Protein AF-A0A951DX44-F1 (afdb_monomer_lite)

Secondary structure (DSSP, 8-state):
-EEEEEE----TTS----PEEEETTEEEEE--TTEEEEEEE-SEEEEEEE--SS--TT--EEEEE-TT-EEEEEEEEESSS------SSS-------EEEEEEE-HHHHHHHHHTSEEEEEEE--SS------PPP-

Radius of gyration: 16.1 Å; chains: 1; bounding box: 51×30×40 Å

pLDDT: mean 74.36, std 19.67, range [31.75, 94.69]

Foldseek 3Di:
DEKEKEAEEQDPPFDQDWWFKDKPNHGPDTHGHLEMEMEDEDFAKIKIATDWPDDDPQQIDIDGGDVHHYWYWYKDWDQDDDPDDPDPDDDDDDRGGGIHTDIDDCVVRVVSNVRGHYQYYYYDDVDDDDPSPDDDD

Sequence (137 aa):
MARIWWYRELEPYSSLATPYVRLNGIVAGVSEPGGAFYVDVPPGHYHLSVDTIGVDFGQTKDVDLAPGMQIFAKIVSNDNWIEGGGGRGGGGGYRRNTFYVWLSPVEAAWPVIAHSYFYGGGYFYGSQPVAAALPPH

Structure (mmCIF, N/CA/C/O backbone):
data_AF-A0A951DX44-F1
#
_entry.id   AF-A0A951DX44-F1
#
loop_
_atom_site.group_PDB
_atom_site.id
_atom_site.type_symbol
_atom_site.label_atom_id
_atom_site.label_alt_id
_atom_site.label_comp_id
_atom_site.label_asym_id
_atom_site.label_entity_id
_atom_site.label_seq_id
_atom_site.pdbx_PDB_ins_code
_atom_site.Cartn_x
_atom_site.Cartn_y
_atom_site.Cartn_z
_atom_site.occupancy
_atom_site.B_iso_or_equiv
_atom_site.auth_seq_id
_atom_site.auth_comp_id
_atom_site.auth_asym_id
_atom_site.auth_atom_id
_atom_site.pdbx_PDB_model_num
ATOM 1 N N . MET A 1 1 ? -14.582 -0.050 8.221 1.00 87.12 1 MET A N 1
ATOM 2 C CA . MET A 1 1 ? -13.595 -0.460 7.200 1.00 87.12 1 MET A CA 1
ATOM 3 C C . MET A 1 1 ? -12.373 0.420 7.317 1.00 87.12 1 MET A C 1
ATOM 5 O O . MET A 1 1 ? -12.527 1.566 7.719 1.00 87.12 1 MET A O 1
ATOM 9 N N . ALA A 1 2 ? -11.202 -0.127 7.030 1.00 91.81 2 ALA A N 1
ATOM 10 C CA . ALA A 1 2 ? -9.964 0.607 6.816 1.00 91.81 2 ALA A CA 1
ATOM 11 C C . ALA A 1 2 ? -9.641 0.623 5.314 1.00 91.81 2 ALA A C 1
ATOM 13 O O . ALA A 1 2 ? -10.189 -0.185 4.564 1.00 91.81 2 ALA A O 1
ATOM 14 N N . ARG A 1 3 ? -8.763 1.528 4.883 1.00 94.56 3 ARG A N 1
ATOM 15 C CA . ARG A 1 3 ? -8.352 1.680 3.484 1.00 94.56 3 ARG A CA 1
ATOM 16 C C . ARG A 1 3 ? -6.841 1.617 3.353 1.00 94.56 3 ARG A C 1
ATOM 18 O O . ARG A 1 3 ? -6.113 2.267 4.099 1.00 94.56 3 ARG A O 1
ATOM 25 N N . ILE A 1 4 ? -6.382 0.877 2.358 1.00 94.19 4 ILE A N 1
ATOM 26 C CA . ILE A 1 4 ? -4.974 0.778 1.997 1.00 94.19 4 ILE A CA 1
ATOM 27 C C . ILE A 1 4 ? -4.823 1.383 0.610 1.00 94.19 4 ILE A C 1
ATOM 29 O O . ILE A 1 4 ? -5.343 0.841 -0.364 1.00 94.19 4 ILE A O 1
ATOM 33 N N . TRP A 1 5 ? -4.140 2.518 0.528 1.00 94.69 5 TRP A N 1
ATOM 34 C CA . TRP A 1 5 ? -3.720 3.107 -0.735 1.00 94.69 5 TRP A CA 1
ATOM 35 C C . TRP A 1 5 ? -2.413 2.474 -1.175 1.00 94.69 5 TRP A C 1
ATOM 37 O O . TRP A 1 5 ? -1.450 2.463 -0.415 1.00 94.69 5 TRP A O 1
ATOM 47 N N . TRP A 1 6 ? -2.375 1.994 -2.405 1.00 92.69 6 TRP A N 1
ATOM 48 C CA . TRP A 1 6 ? -1.177 1.497 -3.058 1.00 92.69 6 TRP A CA 1
ATOM 49 C C . TRP A 1 6 ? -0.804 2.461 -4.160 1.00 92.69 6 TRP A C 1
ATOM 51 O O . TRP A 1 6 ? -1.660 2.847 -4.955 1.00 92.69 6 TRP A O 1
ATOM 61 N N . TYR A 1 7 ? 0.457 2.864 -4.209 1.00 91.00 7 TYR A N 1
ATOM 62 C CA . TYR A 1 7 ? 0.906 3.780 -5.243 1.00 91.00 7 TYR A CA 1
ATOM 63 C C . TYR A 1 7 ? 2.377 3.601 -5.569 1.00 91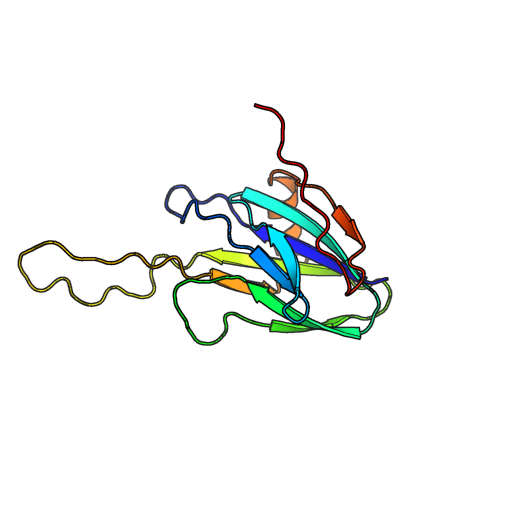.00 7 TYR A C 1
ATOM 65 O O . TYR A 1 7 ? 3.164 3.110 -4.756 1.00 91.00 7 TYR A O 1
ATOM 73 N N . ARG A 1 8 ? 2.749 4.028 -6.769 1.00 87.31 8 ARG A N 1
ATOM 74 C CA . ARG A 1 8 ? 4.116 3.981 -7.259 1.00 87.31 8 ARG A CA 1
ATOM 75 C C . ARG A 1 8 ? 4.404 5.200 -8.118 1.00 87.31 8 ARG A C 1
ATOM 77 O O . ARG A 1 8 ? 3.615 5.559 -8.982 1.00 87.31 8 ARG A O 1
ATOM 84 N N . GLU A 1 9 ? 5.560 5.812 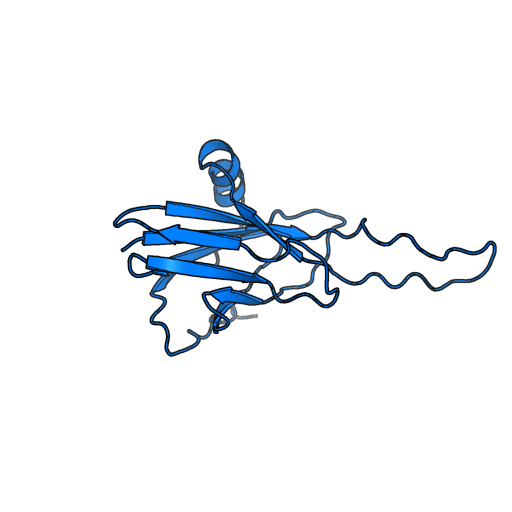-7.900 1.00 82.88 9 GLU A N 1
ATOM 85 C CA . GLU A 1 9 ? 6.015 6.941 -8.713 1.00 82.88 9 GLU A CA 1
ATOM 86 C C . GLU A 1 9 ? 6.430 6.483 -10.114 1.00 82.88 9 GLU A C 1
ATOM 88 O O . GLU A 1 9 ? 6.935 5.373 -10.303 1.00 82.88 9 GLU A O 1
ATOM 93 N N . LEU A 1 10 ? 6.199 7.344 -11.106 1.00 75.56 10 LEU A N 1
ATOM 94 C CA . LEU A 1 10 ? 6.718 7.148 -12.453 1.00 75.56 10 LEU A CA 1
ATOM 95 C C . LEU A 1 10 ? 8.137 7.712 -12.516 1.00 75.56 10 LEU A C 1
ATOM 97 O O . LEU A 1 10 ? 8.324 8.923 -12.620 1.00 75.56 10 LEU A O 1
ATOM 101 N 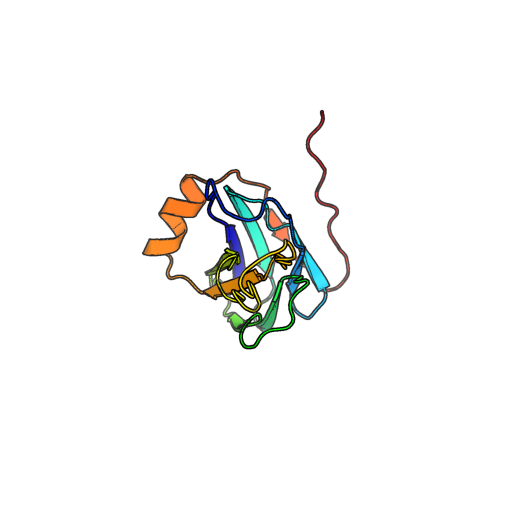N . GLU A 1 11 ? 9.135 6.840 -12.466 1.00 66.69 11 GLU A N 1
ATOM 102 C CA . GLU A 1 11 ? 10.538 7.232 -12.602 1.00 66.69 11 GLU A CA 1
ATOM 103 C C . GLU A 1 11 ? 11.064 6.868 -14.005 1.00 66.69 11 GLU A C 1
ATOM 105 O O . GLU A 1 11 ? 10.940 5.712 -14.412 1.00 66.69 11 GLU A O 1
ATOM 110 N N . PRO A 1 12 ? 11.688 7.804 -14.754 1.00 56.69 12 PRO A N 1
ATOM 111 C CA . PRO A 1 12 ? 12.113 7.581 -16.147 1.00 56.69 12 PRO A CA 1
ATOM 112 C C . PRO A 1 12 ? 13.120 6.440 -16.347 1.00 56.69 12 PRO A C 1
ATOM 114 O O . PRO A 1 12 ? 13.270 5.936 -17.458 1.00 56.69 12 PRO A O 1
ATOM 117 N N . TYR A 1 13 ? 13.828 6.060 -15.282 1.00 56.53 13 TYR A N 1
ATOM 118 C CA . TYR A 1 13 ? 14.861 5.020 -15.283 1.00 56.53 13 TYR A CA 1
ATOM 119 C C . TYR A 1 13 ? 14.514 3.833 -14.380 1.00 56.53 13 TYR A C 1
ATOM 121 O O . TYR A 1 13 ? 15.364 2.974 -14.164 1.00 56.53 13 TYR A O 1
ATOM 129 N N . SER A 1 14 ? 13.286 3.805 -13.858 1.00 62.06 14 SER A N 1
ATOM 130 C CA . SER A 1 14 ? 12.783 2.740 -12.999 1.00 62.06 14 SER A CA 1
ATOM 131 C C . SER A 1 14 ? 12.220 1.581 -13.823 1.00 62.06 14 SER A C 1
ATOM 133 O O . SER A 1 14 ? 11.752 1.750 -14.952 1.00 62.06 14 SER A O 1
ATOM 135 N N . SER A 1 15 ? 12.233 0.386 -13.242 1.00 64.94 15 SER A N 1
ATOM 136 C CA . SER A 1 15 ? 11.617 -0.812 -13.799 1.00 64.94 15 SER A CA 1
ATOM 137 C C . SER A 1 15 ? 10.178 -0.602 -14.298 1.00 64.94 15 SER A C 1
ATOM 139 O O . SER A 1 15 ? 9.275 -0.300 -13.527 1.00 64.94 15 SER A O 1
ATOM 141 N N . LEU A 1 16 ? 9.895 -0.895 -15.566 1.00 71.56 16 LEU A N 1
ATOM 142 C CA . LEU A 1 16 ? 8.517 -0.900 -16.085 1.00 71.56 16 LEU A CA 1
ATOM 143 C C . LEU A 1 16 ? 7.721 -2.161 -15.699 1.00 71.56 16 LEU A C 1
ATOM 145 O O . LEU A 1 16 ? 6.618 -2.367 -16.194 1.00 71.56 16 LEU A O 1
ATOM 149 N N . ALA A 1 17 ? 8.272 -3.033 -14.848 1.00 73.00 17 ALA A N 1
ATOM 150 C CA . ALA A 1 17 ? 7.550 -4.214 -14.394 1.00 73.00 17 ALA A CA 1
ATOM 151 C C . ALA A 1 17 ? 6.368 -3.832 -13.493 1.00 73.00 17 ALA A C 1
ATOM 153 O O . ALA A 1 17 ? 6.457 -2.893 -12.698 1.00 73.00 17 ALA A O 1
ATOM 154 N N . THR A 1 18 ? 5.293 -4.609 -13.607 1.00 82.19 18 THR A N 1
ATOM 155 C CA . THR A 1 18 ? 4.002 -4.411 -12.941 1.00 82.19 18 THR A CA 1
ATOM 156 C C . THR A 1 18 ? 3.744 -5.538 -11.930 1.00 82.19 18 THR A C 1
ATOM 158 O O . THR A 1 18 ? 2.971 -6.461 -12.195 1.00 82.19 18 THR A O 1
ATOM 161 N N . PRO A 1 19 ? 4.445 -5.558 -10.778 1.00 83.38 19 PRO A N 1
ATOM 162 C CA . PRO A 1 19 ? 4.325 -6.660 -9.832 1.00 83.38 19 PRO A CA 1
ATOM 163 C C . PRO A 1 19 ? 2.960 -6.662 -9.141 1.00 83.38 19 PRO A C 1
ATOM 165 O O . PRO A 1 19 ? 2.371 -5.609 -8.877 1.00 83.38 19 PRO A O 1
ATOM 168 N N . TYR A 1 20 ? 2.483 -7.849 -8.775 1.00 87.62 20 TYR A N 1
ATOM 169 C CA . TYR A 1 20 ? 1.319 -7.967 -7.905 1.00 87.62 20 TYR A CA 1
ATOM 170 C C . TYR A 1 20 ? 1.664 -7.504 -6.493 1.00 87.62 20 TYR A C 1
ATOM 172 O O . TYR A 1 20 ? 2.708 -7.860 -5.954 1.00 87.62 20 TYR A O 1
ATOM 180 N N . VAL A 1 21 ? 0.759 -6.762 -5.865 1.00 88.06 21 VAL A N 1
ATOM 181 C CA . VAL A 1 21 ? 0.795 -6.548 -4.416 1.00 88.06 21 VAL A CA 1
ATOM 182 C C . VAL A 1 21 ? -0.181 -7.496 -3.749 1.00 88.06 21 VAL A C 1
ATOM 184 O O . VAL A 1 21 ? -1.224 -7.853 -4.309 1.00 88.06 21 VAL A O 1
ATOM 187 N N . ARG A 1 22 ? 0.163 -7.924 -2.543 1.00 89.00 22 ARG A N 1
ATOM 188 C CA . ARG A 1 22 ? -0.568 -8.946 -1.810 1.00 89.00 22 ARG A CA 1
ATOM 189 C C . ARG A 1 22 ? -0.873 -8.498 -0.393 1.00 89.00 22 ARG A C 1
ATOM 191 O O . ARG A 1 22 ? -0.053 -7.867 0.272 1.00 89.00 22 ARG A O 1
ATOM 198 N N . LEU A 1 23 ? -2.049 -8.907 0.062 1.00 88.31 23 LEU A N 1
ATOM 199 C CA . LEU A 1 23 ? -2.518 -8.808 1.435 1.00 88.31 23 LEU A CA 1
ATOM 200 C C . LEU A 1 23 ? -2.670 -10.223 1.980 1.00 88.31 23 LEU A C 1
ATOM 202 O O . LEU A 1 23 ? -3.426 -11.021 1.427 1.00 88.31 23 LEU A O 1
ATOM 206 N N . ASN A 1 24 ? -1.936 -10.551 3.042 1.00 88.75 24 ASN A N 1
ATOM 207 C CA . ASN A 1 24 ? -1.932 -11.887 3.649 1.00 88.75 24 ASN A CA 1
ATOM 208 C C . ASN A 1 24 ? -1.643 -13.003 2.619 1.00 88.75 24 ASN A C 1
ATOM 210 O O . ASN A 1 24 ? -2.242 -14.074 2.658 1.00 88.75 24 ASN A O 1
ATOM 214 N N . GLY A 1 25 ? -0.760 -12.728 1.650 1.00 84.62 25 GLY A N 1
ATOM 215 C CA . GLY A 1 25 ? -0.383 -13.660 0.577 1.00 84.62 25 GLY A CA 1
ATOM 216 C C . GLY A 1 25 ? -1.354 -13.740 -0.612 1.00 84.62 25 GLY A C 1
ATOM 217 O O . GLY A 1 25 ? -1.016 -14.344 -1.633 1.00 84.62 25 GLY A O 1
ATOM 218 N N . ILE A 1 26 ? -2.521 -13.097 -0.537 1.00 86.12 26 ILE A N 1
ATOM 219 C CA . ILE A 1 26 ? -3.520 -13.056 -1.613 1.00 86.12 26 ILE A CA 1
ATOM 220 C C . ILE A 1 26 ? -3.332 -11.779 -2.436 1.00 86.12 26 ILE A C 1
ATOM 222 O O . ILE A 1 26 ? -3.140 -10.702 -1.877 1.00 86.12 26 ILE A O 1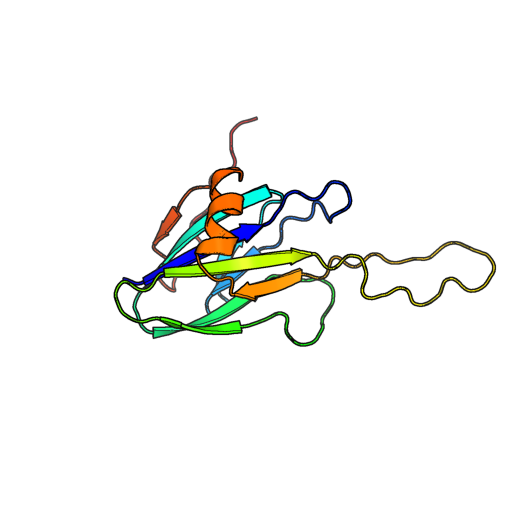
ATOM 226 N N . VAL A 1 27 ? -3.410 -11.890 -3.764 1.00 87.50 27 VAL A N 1
ATOM 227 C CA . VAL A 1 27 ? -3.278 -10.749 -4.684 1.00 87.50 27 VAL A CA 1
ATOM 228 C C . VAL A 1 27 ? -4.383 -9.726 -4.426 1.00 87.50 27 VAL A C 1
ATOM 230 O O . VAL A 1 27 ? -5.566 -10.038 -4.540 1.00 87.50 27 VAL A O 1
ATOM 233 N N . ALA A 1 28 ? -3.970 -8.509 -4.082 1.00 86.31 28 ALA A N 1
ATOM 234 C CA . ALA A 1 28 ? -4.838 -7.371 -3.803 1.00 86.31 28 ALA A CA 1
ATOM 235 C C . ALA A 1 28 ? -4.896 -6.374 -4.972 1.00 86.31 28 ALA A C 1
ATOM 237 O O . ALA A 1 28 ? -5.843 -5.599 -5.064 1.00 86.31 28 ALA A O 1
ATOM 238 N N . GLY A 1 29 ? -3.903 -6.397 -5.865 1.00 87.00 29 GLY A N 1
ATOM 239 C CA . GLY A 1 29 ? -3.867 -5.557 -7.059 1.00 87.00 29 GLY A CA 1
ATOM 240 C C . GLY A 1 29 ? -2.518 -5.604 -7.770 1.00 87.00 29 GLY A C 1
ATOM 241 O O . GLY A 1 29 ? -1.660 -6.427 -7.443 1.00 87.00 29 GLY A O 1
ATOM 242 N N . VAL A 1 30 ? -2.340 -4.709 -8.740 1.00 86.38 30 VAL A N 1
ATOM 243 C CA . VAL A 1 30 ? -1.131 -4.587 -9.567 1.00 86.38 30 VAL A CA 1
ATOM 244 C C . VAL A 1 30 ? -0.478 -3.231 -9.307 1.00 86.38 30 VAL A C 1
ATOM 246 O O . VAL A 1 30 ? -1.156 -2.207 -9.304 1.00 86.38 30 VAL A O 1
ATOM 249 N N . SER A 1 31 ? 0.836 -3.220 -9.085 1.00 86.12 31 SER A N 1
ATOM 250 C CA . SER A 1 31 ? 1.620 -1.992 -8.933 1.00 86.12 31 SER A CA 1
ATOM 251 C C . SER A 1 31 ? 2.075 -1.468 -10.294 1.00 86.12 31 SER A C 1
ATOM 253 O O . SER A 1 31 ? 3.125 -1.851 -10.815 1.00 86.12 31 SER A O 1
ATOM 255 N N . GLU A 1 32 ? 1.267 -0.587 -10.871 1.00 85.62 32 GLU A N 1
ATOM 256 C CA . GLU A 1 32 ? 1.568 0.096 -12.130 1.00 85.62 32 GLU A CA 1
ATOM 257 C C . GLU A 1 32 ? 2.587 1.234 -11.910 1.00 85.62 32 GLU A C 1
ATOM 259 O O . GLU A 1 32 ? 2.440 2.007 -10.958 1.00 85.62 32 GLU A O 1
ATOM 264 N N . PRO A 1 33 ? 3.623 1.389 -12.758 1.00 84.06 33 PRO A N 1
ATOM 265 C CA . PRO A 1 33 ? 4.489 2.568 -12.740 1.00 84.06 33 PRO A CA 1
ATOM 266 C C . PRO A 1 33 ? 3.672 3.860 -12.892 1.00 84.06 33 PRO A C 1
ATOM 268 O O . PRO A 1 33 ? 2.903 4.008 -13.840 1.00 84.06 33 PRO A O 1
ATOM 271 N N . GLY A 1 34 ? 3.825 4.808 -11.963 1.00 86.06 34 GLY A N 1
ATOM 272 C CA . GLY A 1 34 ? 3.009 6.028 -11.954 1.00 86.06 34 GLY A CA 1
ATOM 273 C C . GLY A 1 34 ? 1.540 5.810 -11.602 1.00 86.06 34 GLY A C 1
ATOM 274 O O . GLY A 1 34 ? 0.722 6.684 -11.880 1.00 86.06 34 GLY A O 1
ATOM 275 N N . GLY A 1 35 ? 1.185 4.638 -11.079 1.00 88.19 35 GLY A N 1
ATOM 276 C CA . GLY A 1 35 ? -0.182 4.262 -10.763 1.00 88.19 35 GLY A CA 1
ATOM 277 C C . GLY A 1 35 ? -0.507 4.377 -9.282 1.00 88.19 35 GLY A C 1
ATOM 278 O O . GLY A 1 35 ? 0.356 4.222 -8.417 1.00 88.19 35 GLY A O 1
ATOM 279 N N . ALA A 1 36 ? -1.787 4.589 -8.995 1.00 92.25 36 ALA A N 1
ATOM 280 C CA . ALA A 1 36 ? -2.357 4.484 -7.665 1.00 92.25 36 ALA A CA 1
ATOM 281 C C . ALA A 1 36 ? -3.710 3.763 -7.701 1.00 92.25 36 ALA A C 1
ATOM 283 O O . ALA A 1 36 ? -4.503 3.931 -8.628 1.00 92.25 36 ALA A O 1
ATOM 284 N N . PHE A 1 37 ? -3.993 2.985 -6.665 1.00 92.94 37 PHE A N 1
ATOM 285 C CA . PHE A 1 37 ? -5.295 2.368 -6.426 1.00 92.94 37 PHE A CA 1
ATOM 286 C C . PHE A 1 37 ? -5.517 2.204 -4.921 1.00 92.94 37 PHE A C 1
ATOM 288 O O . PHE A 1 37 ? -4.590 2.362 -4.125 1.00 92.94 37 PHE A O 1
ATOM 295 N N . TYR A 1 38 ? -6.742 1.892 -4.505 1.00 93.75 38 TYR A N 1
ATOM 296 C CA . TYR A 1 38 ? -7.014 1.598 -3.099 1.00 93.75 38 TYR A CA 1
ATOM 297 C C . TYR A 1 38 ? -7.789 0.308 -2.900 1.00 93.75 38 TYR A C 1
ATOM 299 O O . TYR A 1 38 ? -8.535 -0.153 -3.761 1.00 93.75 38 TYR A O 1
ATOM 307 N N . VAL A 1 39 ? -7.635 -0.246 -1.706 1.00 91.94 39 VAL A N 1
ATOM 308 C CA . VAL A 1 39 ? -8.348 -1.433 -1.271 1.00 91.94 39 VAL A CA 1
ATOM 309 C C . VAL A 1 39 ? -8.968 -1.173 0.093 1.00 91.94 39 VAL A C 1
ATOM 311 O O . VAL A 1 39 ? -8.274 -0.799 1.038 1.00 91.94 39 VAL A O 1
ATOM 314 N N . ASP A 1 40 ? -10.275 -1.377 0.196 1.00 92.50 40 ASP A N 1
ATOM 315 C CA . ASP A 1 40 ? -11.003 -1.317 1.455 1.00 92.50 40 ASP A CA 1
ATOM 316 C C . ASP A 1 40 ? -11.001 -2.698 2.122 1.00 92.50 40 ASP A C 1
ATOM 318 O O . ASP A 1 40 ? -11.370 -3.707 1.516 1.00 92.50 40 ASP A O 1
ATOM 322 N N . VAL A 1 41 ? -10.597 -2.738 3.389 1.00 89.50 41 VAL A N 1
ATOM 323 C CA . VAL A 1 41 ? -10.442 -3.957 4.190 1.00 89.50 41 VAL A CA 1
ATOM 324 C C . VAL A 1 41 ? -11.184 -3.848 5.528 1.00 89.50 41 VAL A C 1
ATOM 326 O O . VAL A 1 41 ? -11.415 -2.746 6.049 1.00 89.50 41 VAL A O 1
ATOM 329 N N . PRO A 1 42 ? -11.594 -4.974 6.131 1.00 89.75 42 PRO A N 1
ATOM 330 C CA . PRO A 1 42 ? -11.962 -5.002 7.541 1.00 89.75 42 PRO A CA 1
ATOM 331 C C . PRO A 1 42 ? -10.823 -4.486 8.447 1.00 89.75 42 PRO A C 1
ATOM 333 O O . PRO A 1 42 ? -9.659 -4.542 8.066 1.00 89.75 42 PRO A O 1
ATOM 336 N N . PRO A 1 43 ? -11.123 -3.966 9.647 1.00 89.06 43 PRO A N 1
ATOM 337 C CA . PRO A 1 43 ? -10.097 -3.713 10.657 1.00 89.06 43 PRO A CA 1
ATOM 338 C C . PRO A 1 43 ? -9.417 -5.022 11.078 1.00 89.06 43 PRO A C 1
ATOM 340 O O . PRO A 1 43 ? -10.095 -6.042 11.221 1.00 89.06 43 PRO A O 1
ATOM 343 N N . GLY A 1 44 ? -8.106 -4.996 11.302 1.00 90.31 44 GLY A N 1
ATOM 344 C CA . GLY A 1 44 ? -7.340 -6.183 11.676 1.00 90.31 44 GLY A CA 1
ATOM 345 C C . GLY A 1 44 ? -5.859 -6.086 11.325 1.00 90.31 44 GLY A C 1
ATOM 346 O O . GLY A 1 44 ? -5.372 -5.034 10.913 1.00 90.31 44 GLY A O 1
ATOM 347 N N . HIS A 1 45 ? -5.165 -7.207 11.493 1.00 91.56 45 HIS A N 1
ATOM 348 C CA . HIS A 1 45 ? -3.746 -7.354 11.186 1.00 91.56 45 HIS A CA 1
ATOM 349 C C . HIS A 1 45 ? -3.568 -7.802 9.730 1.00 91.56 45 HIS A C 1
ATOM 351 O O . HIS A 1 45 ? -4.185 -8.784 9.301 1.00 91.56 45 HIS A O 1
ATOM 357 N N . TYR A 1 46 ? -2.728 -7.096 8.976 1.00 90.44 46 TYR A N 1
ATOM 358 C CA . TYR A 1 46 ? -2.452 -7.393 7.573 1.00 90.44 46 TYR A CA 1
ATOM 359 C C . TYR A 1 46 ? -0.957 -7.450 7.292 1.00 90.44 46 TYR A C 1
ATOM 361 O O . TYR A 1 46 ? -0.207 -6.551 7.660 1.00 90.44 46 TYR A O 1
ATOM 369 N N . HIS A 1 47 ? -0.561 -8.478 6.551 1.00 91.06 47 HIS A N 1
ATOM 370 C CA . HIS A 1 47 ? 0.763 -8.636 5.980 1.00 91.06 47 HIS A CA 1
ATOM 371 C C . HIS A 1 47 ? 0.768 -8.142 4.529 1.00 91.06 47 HIS A C 1
ATOM 373 O O . HIS A 1 47 ? 0.195 -8.771 3.633 1.00 91.06 47 HIS A O 1
ATOM 379 N N . LEU A 1 48 ? 1.406 -7.002 4.299 1.00 89.50 48 LEU A N 1
ATOM 380 C CA . LEU A 1 48 ? 1.607 -6.371 3.001 1.00 89.50 48 LEU A CA 1
ATOM 381 C C . LEU A 1 48 ? 2.865 -6.938 2.344 1.00 89.50 48 LEU A C 1
ATOM 383 O O . LEU A 1 48 ? 3.937 -6.946 2.948 1.00 89.50 48 LEU A O 1
ATOM 387 N N . SER A 1 49 ? 2.759 -7.355 1.087 1.00 88.62 49 SER A N 1
ATOM 388 C CA . SER A 1 49 ? 3.904 -7.815 0.295 1.00 88.62 49 SER A CA 1
ATOM 389 C C . SER A 1 49 ? 3.752 -7.426 -1.173 1.00 88.62 49 SER A C 1
ATOM 391 O O . SER A 1 49 ? 2.663 -7.074 -1.626 1.00 88.62 49 SER A O 1
ATOM 393 N N . VAL A 1 50 ? 4.856 -7.463 -1.913 1.00 85.12 50 VAL A N 1
ATOM 394 C CA . VAL A 1 50 ? 4.901 -7.222 -3.356 1.00 85.12 50 VAL A CA 1
ATOM 395 C C . VAL A 1 50 ? 5.698 -8.339 -4.016 1.00 85.12 50 VAL A C 1
ATOM 397 O O . VAL A 1 50 ? 6.731 -8.758 -3.494 1.00 85.12 50 VAL A O 1
ATOM 400 N N . ASP A 1 51 ? 5.205 -8.838 -5.145 1.00 82.12 51 ASP A N 1
ATOM 401 C CA . ASP A 1 51 ? 5.881 -9.877 -5.911 1.00 82.12 51 ASP A CA 1
ATOM 402 C C . ASP A 1 51 ? 7.195 -9.315 -6.465 1.00 82.12 51 ASP A C 1
ATOM 404 O O . ASP A 1 51 ? 7.238 -8.294 -7.151 1.00 82.12 51 ASP A O 1
ATOM 408 N N . THR A 1 52 ? 8.294 -9.987 -6.149 1.00 72.62 52 THR A N 1
ATOM 409 C CA . THR A 1 52 ? 9.652 -9.566 -6.497 1.00 72.62 52 THR A CA 1
ATOM 410 C C . THR A 1 52 ? 10.460 -10.775 -6.950 1.00 72.62 52 THR A C 1
ATOM 412 O O . THR A 1 52 ? 10.278 -11.885 -6.452 1.00 72.62 52 THR A O 1
ATOM 415 N N . ILE A 1 53 ? 11.351 -10.574 -7.922 1.00 61.28 53 ILE A N 1
ATOM 416 C CA . ILE A 1 53 ? 12.223 -11.640 -8.444 1.00 61.28 53 ILE A CA 1
ATOM 417 C C . ILE A 1 53 ? 13.482 -11.782 -7.570 1.00 61.28 53 ILE A C 1
ATOM 419 O O . ILE A 1 53 ? 14.058 -12.866 -7.465 1.00 61.28 53 ILE A O 1
ATOM 423 N N . GLY A 1 54 ? 13.930 -10.688 -6.947 1.00 57.31 54 GLY A N 1
ATOM 424 C CA . GLY A 1 54 ? 14.985 -10.706 -5.935 1.00 57.31 54 GLY A CA 1
ATOM 425 C C . GLY A 1 54 ? 14.386 -10.944 -4.553 1.00 57.31 54 GLY A C 1
ATOM 426 O O . GLY A 1 54 ? 13.511 -10.185 -4.144 1.00 57.31 54 GLY A O 1
ATOM 427 N N . VAL A 1 55 ? 14.848 -11.970 -3.835 1.00 52.19 55 VAL A N 1
ATOM 428 C CA . VAL A 1 55 ? 14.540 -12.148 -2.408 1.00 52.19 55 VAL A CA 1
ATOM 429 C C . VAL A 1 55 ? 15.536 -11.300 -1.625 1.00 52.19 55 VAL A C 1
ATOM 431 O O . VAL A 1 55 ? 16.734 -11.572 -1.675 1.00 52.19 55 VAL A O 1
ATOM 434 N N . ASP A 1 56 ? 15.046 -10.270 -0.945 1.00 52.12 56 ASP A N 1
ATOM 435 C CA . ASP A 1 56 ? 15.845 -9.391 -0.087 1.00 52.12 56 ASP A CA 1
ATOM 436 C C . ASP A 1 56 ? 15.084 -9.077 1.212 1.00 52.12 56 ASP A C 1
ATOM 438 O O . ASP A 1 56 ? 13.867 -9.250 1.308 1.00 52.12 56 ASP A O 1
ATOM 442 N N . PHE A 1 57 ? 15.797 -8.641 2.246 1.00 52.84 57 PHE A N 1
ATOM 443 C CA . PHE A 1 57 ? 15.213 -8.341 3.550 1.00 52.84 57 PHE A CA 1
ATOM 444 C C . PHE A 1 57 ? 14.357 -7.058 3.498 1.00 52.84 57 PHE A C 1
ATOM 446 O O . PHE A 1 57 ? 14.738 -6.057 2.899 1.00 52.84 57 PHE A O 1
ATOM 453 N N . GLY A 1 58 ? 13.195 -7.057 4.167 1.00 59.22 58 GLY A N 1
ATOM 454 C CA . GLY A 1 58 ? 12.373 -5.847 4.360 1.00 59.22 58 GLY A CA 1
ATOM 455 C C . GLY A 1 58 ? 11.391 -5.501 3.232 1.00 59.22 58 GLY A C 1
ATOM 456 O O . GLY A 1 58 ? 10.888 -4.379 3.187 1.00 59.22 58 GLY A O 1
ATOM 457 N N . GLN A 1 59 ? 11.097 -6.449 2.341 1.00 71.94 59 GLN A N 1
ATOM 458 C CA . GLN A 1 59 ?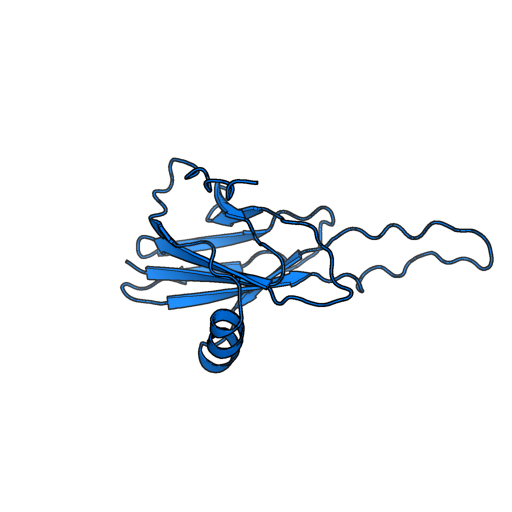 10.154 -6.285 1.221 1.00 71.94 59 GLN A CA 1
ATOM 459 C C . GLN A 1 59 ? 8.678 -6.325 1.645 1.00 71.94 59 GLN A C 1
ATOM 461 O O . GLN A 1 59 ? 7.795 -5.933 0.882 1.00 71.94 59 GLN A O 1
ATOM 466 N N . THR A 1 60 ? 8.415 -6.772 2.871 1.00 81.50 60 THR A N 1
ATOM 467 C CA . THR A 1 60 ? 7.079 -6.938 3.442 1.00 81.50 60 THR A CA 1
ATOM 468 C C . THR A 1 60 ? 6.869 -6.021 4.645 1.00 81.50 60 THR A C 1
ATOM 470 O O . THR A 1 60 ? 7.829 -5.583 5.288 1.00 81.50 60 THR A O 1
ATOM 473 N N . LYS A 1 61 ? 5.606 -5.728 4.968 1.00 85.06 61 LYS A N 1
ATOM 474 C CA . LYS A 1 61 ? 5.218 -4.918 6.131 1.00 85.06 61 LYS A CA 1
ATOM 475 C C . LYS A 1 61 ? 3.990 -5.495 6.813 1.00 85.06 61 LYS A C 1
ATOM 477 O O . LYS A 1 61 ? 2.984 -5.727 6.156 1.00 85.06 61 LYS A O 1
ATOM 482 N N . ASP A 1 62 ? 4.055 -5.639 8.126 1.00 88.38 62 ASP A N 1
ATOM 483 C CA . ASP A 1 62 ? 2.889 -5.939 8.951 1.00 88.38 62 ASP A CA 1
ATOM 484 C C . ASP A 1 62 ? 2.275 -4.633 9.458 1.00 88.38 62 ASP A C 1
ATOM 486 O O . ASP A 1 62 ? 2.992 -3.725 9.890 1.00 88.38 62 ASP A O 1
ATOM 490 N N . VAL A 1 63 ? 0.952 -4.519 9.355 1.00 88.56 63 VAL A N 1
ATOM 491 C CA . VAL A 1 63 ? 0.195 -3.337 9.773 1.00 88.56 63 VAL A CA 1
ATOM 492 C C . VAL A 1 63 ? -1.064 -3.719 10.528 1.00 88.56 63 VAL A C 1
ATOM 494 O O . VAL A 1 63 ? -1.767 -4.664 10.166 1.00 88.56 63 VAL A O 1
ATOM 497 N N . ASP A 1 64 ? -1.385 -2.897 11.521 1.00 91.75 64 ASP A N 1
ATOM 498 C CA . ASP A 1 64 ? -2.599 -3.014 12.317 1.00 91.75 64 ASP A CA 1
ATOM 499 C C . ASP A 1 64 ? -3.555 -1.906 11.892 1.00 91.75 64 ASP A C 1
ATOM 501 O O . ASP A 1 64 ? -3.265 -0.718 12.045 1.00 91.75 64 ASP A O 1
ATOM 505 N N . LEU A 1 65 ? -4.692 -2.290 11.320 1.00 91.00 65 LEU A N 1
ATOM 506 C CA . LEU A 1 65 ? -5.661 -1.354 10.770 1.00 91.00 65 LEU A CA 1
ATOM 507 C C . LEU A 1 65 ? -6.855 -1.198 11.700 1.00 91.00 65 LEU A C 1
ATOM 509 O O . LEU A 1 65 ? -7.655 -2.117 11.879 1.00 91.00 65 LEU A O 1
ATOM 513 N N . ALA A 1 66 ? -7.003 0.004 12.251 1.00 91.44 66 ALA A N 1
ATOM 514 C CA . ALA A 1 66 ? -8.177 0.392 13.021 1.00 91.44 66 ALA A CA 1
ATOM 515 C C . ALA A 1 66 ? -9.371 0.748 12.107 1.00 91.44 66 ALA A C 1
ATOM 517 O O . ALA A 1 66 ? -9.189 1.107 10.938 1.00 91.44 66 ALA A O 1
ATOM 518 N N . PRO A 1 67 ? -10.621 0.700 12.608 1.00 90.75 67 PRO A N 1
ATOM 519 C CA . PRO A 1 67 ? -11.780 1.165 11.850 1.00 90.75 67 PRO A CA 1
ATOM 520 C C . PRO A 1 67 ? -11.616 2.618 11.379 1.00 90.75 67 PRO A C 1
ATOM 522 O O . PRO A 1 67 ? -11.316 3.502 12.172 1.00 90.75 67 PRO A O 1
ATOM 525 N N . GLY A 1 68 ? -11.831 2.867 10.085 1.00 91.69 68 GLY A N 1
ATOM 526 C CA . GLY A 1 68 ? -11.704 4.187 9.459 1.00 91.69 68 GLY A CA 1
ATOM 527 C C . GLY A 1 68 ? -10.267 4.597 9.122 1.00 91.69 68 GLY A C 1
ATOM 528 O O . GLY A 1 68 ? -10.075 5.628 8.481 1.00 91.69 68 GLY A O 1
ATOM 529 N N . MET A 1 69 ? -9.266 3.804 9.518 1.00 93.75 69 MET A N 1
ATOM 530 C CA . MET A 1 69 ? -7.859 4.105 9.270 1.00 93.75 69 MET A CA 1
ATOM 531 C C . MET A 1 69 ? -7.540 4.052 7.777 1.00 93.75 69 MET A C 1
ATOM 533 O O . MET A 1 69 ? -8.008 3.162 7.066 1.00 93.75 69 MET A O 1
ATOM 537 N N . GLN A 1 70 ? -6.715 4.990 7.317 1.00 94.44 70 GLN A N 1
ATOM 538 C CA . GLN A 1 70 ? -6.148 4.975 5.974 1.00 94.44 70 GLN A CA 1
ATOM 539 C C . GLN A 1 70 ? -4.631 4.898 6.077 1.00 94.44 70 GLN A C 1
ATOM 541 O O . GLN A 1 70 ? -4.026 5.672 6.820 1.00 94.44 70 GLN A O 1
ATOM 546 N N . ILE A 1 71 ? -4.028 3.977 5.334 1.00 94.00 71 ILE A N 1
ATOM 547 C CA . ILE A 1 71 ? -2.575 3.876 5.203 1.00 94.00 71 ILE A CA 1
ATOM 548 C C . ILE A 1 71 ? -2.167 4.019 3.743 1.00 94.00 71 ILE A C 1
ATOM 550 O O . ILE A 1 71 ? -2.945 3.711 2.839 1.00 94.00 71 ILE A O 1
ATOM 554 N N . PHE A 1 72 ? -0.935 4.467 3.524 1.00 93.12 72 PHE A N 1
ATOM 555 C CA . PHE A 1 72 ? -0.390 4.730 2.199 1.00 93.12 72 PHE A CA 1
ATOM 556 C C . PHE A 1 72 ? 0.868 3.888 1.996 1.00 93.12 72 PHE A C 1
ATOM 558 O O . PHE A 1 72 ? 1.921 4.165 2.569 1.00 93.12 72 PHE A O 1
ATOM 565 N N . ALA A 1 73 ? 0.733 2.831 1.206 1.00 92.38 73 ALA A N 1
ATOM 566 C CA . ALA A 1 73 ? 1.780 1.894 0.844 1.00 92.38 73 ALA A CA 1
ATOM 567 C C . ALA A 1 73 ? 2.402 2.301 -0.502 1.00 92.38 73 ALA A C 1
ATOM 569 O O . ALA A 1 73 ? 1.833 2.074 -1.572 1.00 92.38 73 ALA A O 1
ATOM 570 N N . LYS A 1 74 ? 3.593 2.900 -0.441 1.00 90.12 74 LYS A N 1
ATOM 571 C CA . LYS A 1 74 ? 4.434 3.187 -1.603 1.00 90.12 74 LYS A CA 1
ATOM 572 C C . LYS A 1 74 ? 5.139 1.912 -2.044 1.00 90.12 74 LYS A C 1
ATOM 574 O O . LYS A 1 74 ? 5.805 1.266 -1.234 1.00 90.12 74 LYS A O 1
ATOM 579 N N . ILE A 1 75 ? 5.049 1.587 -3.327 1.00 86.69 75 ILE A N 1
ATOM 580 C CA . ILE A 1 75 ? 5.890 0.572 -3.953 1.00 86.69 75 ILE A CA 1
ATOM 581 C C . ILE A 1 75 ? 7.117 1.257 -4.532 1.00 86.69 75 ILE A C 1
ATOM 583 O O . ILE A 1 75 ? 7.011 2.121 -5.402 1.00 86.69 75 ILE A O 1
ATOM 587 N N . VAL A 1 76 ? 8.286 0.864 -4.038 1.00 80.19 76 VAL A N 1
ATOM 588 C CA . VAL A 1 76 ? 9.575 1.378 -4.503 1.00 80.19 76 VAL A CA 1
ATOM 589 C C . VAL A 1 76 ? 10.269 0.279 -5.289 1.00 80.19 76 VAL A C 1
ATOM 591 O O . VAL A 1 76 ? 10.459 -0.824 -4.778 1.00 80.19 76 VAL A O 1
ATOM 594 N N . SER A 1 77 ? 10.649 0.574 -6.529 1.00 72.62 77 SER A N 1
ATOM 595 C CA . SER A 1 77 ? 11.617 -0.238 -7.264 1.00 72.62 77 SER A CA 1
ATOM 596 C C . SER A 1 77 ? 13.015 0.172 -6.836 1.00 72.62 77 SER A C 1
ATOM 598 O O . SER A 1 77 ? 13.380 1.339 -6.974 1.00 72.62 77 SER A O 1
ATOM 600 N N . ASN A 1 78 ? 13.808 -0.770 -6.352 1.00 63.09 78 ASN A N 1
ATOM 601 C CA . ASN A 1 78 ? 15.229 -0.541 -6.174 1.00 63.09 78 ASN A CA 1
ATOM 602 C C . ASN A 1 78 ? 15.977 -1.203 -7.329 1.00 63.09 78 ASN A C 1
ATOM 604 O O . ASN A 1 78 ? 16.281 -2.394 -7.282 1.00 63.09 78 ASN A O 1
ATOM 608 N N . ASP A 1 79 ? 16.274 -0.429 -8.368 1.00 53.03 79 ASP A N 1
ATOM 609 C CA . ASP A 1 79 ? 17.110 -0.898 -9.477 1.00 53.03 79 ASP A CA 1
ATOM 610 C C . ASP A 1 79 ? 18.615 -0.850 -9.135 1.00 53.03 79 ASP A C 1
ATOM 612 O O . ASP A 1 79 ? 19.437 -1.279 -9.942 1.00 53.03 79 ASP A O 1
ATOM 616 N N . ASN A 1 80 ? 18.988 -0.364 -7.938 1.00 42.53 80 ASN A N 1
ATOM 617 C CA . ASN A 1 80 ? 20.356 0.050 -7.606 1.00 42.53 80 ASN A CA 1
ATOM 618 C C . ASN A 1 80 ? 21.046 -0.757 -6.478 1.00 42.53 80 ASN A C 1
ATOM 620 O O . ASN A 1 80 ? 22.117 -0.360 -6.030 1.00 42.53 80 ASN A O 1
ATOM 624 N N . TRP A 1 81 ? 20.473 -1.868 -5.983 1.00 39.56 81 TRP A N 1
ATOM 625 C CA . TRP A 1 81 ? 21.048 -2.610 -4.834 1.00 39.56 81 TRP A CA 1
ATOM 626 C C . TRP A 1 81 ? 22.005 -3.763 -5.186 1.00 39.56 81 TRP A C 1
ATOM 628 O O . TRP A 1 81 ? 22.787 -4.175 -4.335 1.00 39.56 81 TRP A O 1
ATOM 638 N N . ILE A 1 82 ? 22.030 -4.267 -6.426 1.00 36.75 82 ILE A N 1
ATOM 639 C CA . ILE A 1 82 ? 23.063 -5.230 -6.859 1.00 36.75 82 ILE A CA 1
ATOM 640 C C . ILE A 1 82 ? 23.831 -4.656 -8.051 1.00 36.75 82 ILE A C 1
ATOM 642 O O . ILE A 1 82 ? 23.572 -4.989 -9.204 1.00 36.75 82 ILE A O 1
ATOM 646 N N . GLU A 1 83 ? 24.840 -3.835 -7.765 1.00 38.25 83 GLU A N 1
ATOM 647 C CA . GLU A 1 83 ? 26.051 -3.813 -8.584 1.00 38.25 83 GLU A CA 1
ATOM 648 C C . GLU A 1 83 ? 27.036 -4.821 -7.987 1.00 38.25 83 GLU A C 1
ATOM 650 O O . GLU A 1 83 ? 27.744 -4.557 -7.019 1.00 38.25 83 GLU A O 1
ATOM 655 N N . GLY A 1 84 ? 27.055 -6.023 -8.558 1.00 31.75 84 GLY A N 1
ATOM 656 C CA . GLY A 1 84 ? 27.997 -7.071 -8.191 1.00 31.75 84 GLY A CA 1
ATOM 657 C C . GLY A 1 84 ? 28.426 -7.848 -9.426 1.00 31.75 84 GLY A C 1
ATOM 658 O O . GLY A 1 84 ? 27.708 -8.742 -9.865 1.00 31.75 84 GLY A O 1
ATOM 659 N N . GLY A 1 85 ? 29.603 -7.512 -9.968 1.00 32.03 85 GLY A N 1
ATOM 660 C CA . GLY A 1 85 ? 30.303 -8.346 -10.951 1.00 32.03 85 GLY A CA 1
ATOM 661 C C . GLY A 1 85 ? 30.564 -7.748 -12.335 1.00 32.03 85 GLY A C 1
ATOM 662 O O . GLY A 1 85 ? 30.614 -8.497 -13.301 1.00 32.03 85 GLY A O 1
ATOM 663 N N . GLY A 1 86 ? 30.799 -6.440 -12.464 1.00 34.44 86 GLY A N 1
ATOM 664 C CA . GLY A 1 86 ? 31.525 -5.895 -13.617 1.00 34.44 86 GLY A CA 1
ATOM 665 C C . GLY A 1 86 ? 33.030 -6.102 -13.449 1.00 34.44 86 GLY A C 1
ATOM 666 O O . GLY A 1 86 ? 33.772 -5.135 -13.281 1.00 34.44 86 GLY A O 1
ATOM 667 N N . GLY A 1 87 ? 33.492 -7.357 -13.434 1.00 36.31 87 GLY A N 1
ATOM 668 C CA . GLY A 1 87 ? 34.915 -7.633 -13.630 1.00 36.31 87 GLY A CA 1
ATOM 669 C C . GLY A 1 87 ? 35.369 -6.936 -14.913 1.00 36.31 87 GLY A C 1
ATOM 670 O O . GLY A 1 87 ? 34.620 -6.896 -15.887 1.00 36.31 87 GLY A O 1
ATOM 671 N N . ARG A 1 88 ? 36.552 -6.312 -14.892 1.00 45.22 88 ARG A N 1
ATOM 672 C CA . ARG A 1 88 ? 37.108 -5.549 -16.021 1.00 45.22 88 ARG A CA 1
ATOM 673 C C . ARG A 1 88 ? 37.051 -6.380 -17.314 1.00 45.22 88 ARG A C 1
ATOM 675 O O . ARG A 1 88 ? 37.928 -7.201 -17.549 1.00 45.22 88 ARG A O 1
ATOM 682 N N . GLY A 1 89 ? 36.039 -6.127 -18.141 1.00 45.31 89 GLY A N 1
ATOM 683 C CA . GLY A 1 89 ? 35.846 -6.753 -19.448 1.00 45.31 89 GLY A CA 1
ATOM 684 C C . GLY A 1 89 ? 34.712 -7.781 -19.491 1.00 45.31 89 GLY A C 1
ATOM 685 O O . GLY A 1 89 ? 34.848 -8.887 -18.985 1.00 45.31 89 GLY A O 1
ATOM 686 N N . GLY A 1 90 ? 33.638 -7.444 -20.210 1.00 40.53 90 GLY A N 1
ATOM 687 C CA . GLY A 1 90 ? 32.660 -8.414 -20.718 1.00 40.53 90 GLY A CA 1
ATOM 688 C C . GLY A 1 90 ? 31.317 -8.389 -19.990 1.00 40.53 90 GLY A C 1
ATOM 689 O O . GLY A 1 90 ? 31.253 -8.500 -18.773 1.00 40.53 90 GLY A O 1
ATOM 690 N N . GLY A 1 91 ? 30.243 -8.197 -20.758 1.00 46.31 91 GLY A N 1
ATOM 691 C CA . GLY A 1 91 ? 28.885 -7.960 -20.272 1.00 46.31 91 GLY A CA 1
ATOM 692 C C . GLY A 1 91 ? 28.286 -9.082 -19.420 1.00 46.31 91 GLY A C 1
ATOM 693 O O . GLY A 1 91 ? 28.594 -10.256 -19.597 1.00 46.31 91 GLY A O 1
ATOM 694 N N . GLY A 1 92 ? 27.382 -8.700 -18.515 1.00 38.94 92 GLY A N 1
ATOM 695 C CA . GLY A 1 92 ? 26.676 -9.668 -17.671 1.00 38.94 92 GLY A CA 1
ATOM 696 C C . GLY A 1 92 ? 25.925 -9.109 -16.460 1.00 38.94 92 GLY A C 1
ATOM 697 O O . GLY A 1 92 ? 25.689 -9.858 -15.518 1.00 38.94 92 GLY A O 1
ATOM 698 N N . GLY A 1 93 ? 25.561 -7.822 -16.427 1.00 41.19 93 GLY A N 1
ATOM 699 C CA . GLY A 1 93 ? 24.754 -7.291 -15.324 1.00 41.19 93 GLY A CA 1
ATOM 700 C C . GLY A 1 93 ? 23.324 -7.833 -15.386 1.00 41.19 93 GLY A C 1
ATOM 701 O O . GLY A 1 93 ? 22.589 -7.510 -16.318 1.00 41.19 93 GLY A O 1
ATOM 702 N N . TYR A 1 94 ? 22.909 -8.646 -14.413 1.00 45.38 94 TYR A N 1
ATOM 703 C CA . TYR A 1 94 ? 21.504 -9.017 -14.250 1.00 45.38 94 TYR A CA 1
ATOM 704 C C . TYR A 1 94 ? 20.790 -7.922 -13.447 1.00 45.38 94 TYR A C 1
ATOM 706 O O . TYR A 1 94 ? 21.049 -7.734 -12.264 1.00 45.38 94 TYR A O 1
ATOM 714 N N . ARG A 1 95 ? 19.869 -7.192 -14.080 1.00 50.97 95 ARG A N 1
ATOM 715 C CA . ARG A 1 95 ? 18.964 -6.271 -13.377 1.00 50.97 95 ARG A CA 1
ATOM 716 C C . ARG A 1 95 ? 17.758 -7.068 -12.897 1.00 50.97 95 ARG A C 1
ATOM 718 O O . ARG A 1 95 ? 16.854 -7.354 -13.678 1.00 50.97 95 ARG A O 1
ATOM 725 N N . ARG A 1 96 ? 17.768 -7.512 -11.640 1.00 54.81 96 ARG A N 1
ATOM 726 C CA . ARG A 1 96 ? 16.586 -8.131 -11.027 1.00 54.81 96 ARG A CA 1
ATOM 727 C C . ARG A 1 96 ? 15.751 -7.032 -10.391 1.00 54.81 96 ARG A C 1
ATOM 729 O O . ARG A 1 96 ? 16.167 -6.455 -9.392 1.00 54.81 96 ARG A O 1
ATOM 736 N N . ASN A 1 97 ? 14.584 -6.773 -10.975 1.00 60.81 97 ASN A N 1
ATOM 737 C CA . ASN A 1 97 ? 13.600 -5.843 -10.426 1.00 60.81 97 ASN A CA 1
ATOM 738 C C . ASN A 1 97 ? 13.267 -6.270 -8.992 1.00 60.81 97 ASN A C 1
ATOM 740 O O . ASN A 1 97 ? 12.669 -7.332 -8.784 1.00 60.81 97 ASN A O 1
ATOM 744 N N . THR A 1 98 ? 13.707 -5.470 -8.025 1.00 71.06 98 THR A N 1
ATOM 745 C CA . THR A 1 98 ? 13.479 -5.716 -6.603 1.00 71.06 98 THR A CA 1
ATOM 746 C C . THR A 1 98 ? 12.531 -4.649 -6.085 1.00 71.06 98 THR A C 1
ATOM 748 O O . THR A 1 98 ? 12.791 -3.455 -6.246 1.00 71.06 98 THR A O 1
ATOM 751 N N . PHE A 1 99 ? 11.416 -5.077 -5.497 1.00 77.25 99 PHE A N 1
ATOM 752 C CA . PHE A 1 99 ? 10.351 -4.185 -5.045 1.00 77.25 99 PHE A CA 1
ATOM 753 C C . PHE A 1 99 ? 10.205 -4.213 -3.526 1.00 77.25 99 PHE A C 1
ATOM 755 O O . PHE A 1 99 ? 10.341 -5.264 -2.903 1.00 77.25 99 PHE A O 1
ATOM 762 N N . TYR A 1 100 ? 9.890 -3.056 -2.943 1.00 81.62 100 TYR A N 1
ATOM 763 C CA . TYR A 1 100 ? 9.672 -2.890 -1.506 1.00 81.62 100 TYR A CA 1
ATOM 764 C C . TYR A 1 100 ? 8.350 -2.180 -1.238 1.00 81.62 100 TYR A C 1
ATOM 766 O O . TYR A 1 100 ? 7.950 -1.296 -1.997 1.00 81.62 100 TYR A O 1
ATOM 774 N N . VAL A 1 101 ? 7.717 -2.529 -0.115 1.00 86.62 101 VAL A N 1
ATOM 775 C CA . VAL A 1 101 ? 6.549 -1.822 0.423 1.00 86.62 101 VAL A CA 1
ATOM 776 C C . VAL A 1 101 ? 6.990 -0.852 1.519 1.00 86.62 101 VAL A C 1
ATOM 778 O O . VAL A 1 101 ? 7.513 -1.266 2.557 1.00 86.62 101 VAL A O 1
ATOM 781 N N . TRP A 1 102 ? 6.767 0.444 1.313 1.00 87.69 102 TRP A N 1
ATOM 782 C CA . TRP A 1 102 ? 7.064 1.502 2.281 1.00 87.69 102 TRP A CA 1
ATOM 783 C C . TRP A 1 102 ? 5.785 2.192 2.742 1.00 87.69 102 TRP A C 1
ATOM 785 O O . TRP A 1 102 ? 4.966 2.606 1.928 1.00 87.69 102 TRP A O 1
ATOM 795 N N . LEU A 1 103 ? 5.622 2.363 4.053 1.00 88.06 103 LEU A N 1
ATOM 796 C CA . LEU A 1 103 ? 4.515 3.142 4.602 1.00 88.06 103 LEU A CA 1
ATOM 797 C C . LEU A 1 103 ? 4.903 4.615 4.611 1.00 88.06 103 LEU A C 1
ATOM 799 O O . LEU A 1 103 ? 5.919 4.986 5.197 1.00 88.06 103 LEU A O 1
ATOM 803 N N . SER A 1 104 ? 4.096 5.435 3.952 1.00 86.62 104 SER A N 1
ATOM 804 C CA . SER A 1 104 ? 4.306 6.876 3.863 1.00 86.62 104 SER A CA 1
ATOM 805 C C . SER A 1 104 ? 3.231 7.630 4.642 1.00 86.62 104 SER A C 1
ATOM 807 O O . SER A 1 104 ? 2.074 7.199 4.671 1.00 86.62 104 SER A O 1
ATOM 809 N N . PRO A 1 105 ? 3.588 8.758 5.275 1.00 87.06 105 PRO A N 1
ATOM 810 C CA . PRO A 1 105 ? 2.598 9.646 5.860 1.00 87.06 105 PRO A CA 1
ATOM 811 C C . PRO A 1 105 ? 1.756 10.297 4.751 1.00 87.06 105 PRO A C 1
ATOM 813 O O . PRO A 1 105 ? 2.204 10.427 3.605 1.00 87.06 105 PRO A O 1
ATOM 816 N N . VAL A 1 106 ? 0.528 10.703 5.085 1.00 89.44 106 VAL A N 1
ATOM 817 C CA . VAL A 1 106 ? -0.436 11.233 4.105 1.00 89.44 106 VAL A CA 1
ATOM 818 C C . VAL A 1 106 ? 0.102 12.466 3.378 1.00 89.44 106 VAL A C 1
ATOM 820 O O . VAL A 1 106 ? -0.105 12.606 2.177 1.00 89.44 106 VAL A O 1
ATOM 823 N N . GLU A 1 107 ? 0.864 13.314 4.067 1.00 87.81 107 GLU A N 1
ATOM 824 C CA . GLU A 1 107 ? 1.434 14.550 3.528 1.00 87.81 107 GLU A CA 1
ATOM 825 C C . GLU A 1 107 ? 2.439 14.281 2.399 1.00 87.81 107 GLU A C 1
ATOM 827 O O . GLU A 1 107 ? 2.548 15.077 1.469 1.00 87.81 107 GLU A O 1
ATOM 832 N N . ALA A 1 108 ? 3.149 13.149 2.457 1.00 85.69 108 ALA A N 1
ATOM 833 C CA . ALA A 1 108 ? 4.094 12.733 1.424 1.00 85.69 108 ALA A CA 1
ATOM 834 C C . ALA A 1 108 ? 3.417 11.920 0.310 1.00 85.69 108 ALA A C 1
ATOM 836 O O . ALA A 1 108 ? 3.792 12.029 -0.855 1.00 85.69 108 ALA A O 1
ATOM 837 N N . ALA A 1 109 ? 2.420 11.104 0.657 1.00 87.69 109 ALA A N 1
ATOM 838 C CA . ALA A 1 109 ? 1.755 10.219 -0.293 1.00 87.69 109 ALA A CA 1
ATOM 839 C C . ALA A 1 109 ? 0.762 10.953 -1.201 1.00 87.69 109 ALA A C 1
ATOM 841 O O . ALA A 1 109 ? 0.687 10.678 -2.398 1.00 87.69 109 ALA A O 1
ATOM 842 N N . TRP A 1 110 ? -0.011 11.888 -0.647 1.00 88.75 110 TRP A N 1
ATOM 843 C CA . TRP A 1 110 ? -1.139 12.483 -1.358 1.00 88.75 110 TRP A CA 1
ATOM 844 C C . TRP A 1 110 ? -0.753 13.285 -2.607 1.00 88.75 110 TRP A C 1
ATOM 846 O O . TRP A 1 110 ? -1.405 13.089 -3.633 1.00 88.75 110 TRP A O 1
ATOM 856 N N . PRO A 1 111 ? 0.308 14.120 -2.598 1.00 90.19 111 PRO A N 1
ATOM 857 C CA . PRO A 1 111 ? 0.753 14.807 -3.810 1.00 90.19 111 PRO A CA 1
ATOM 858 C C . PRO A 1 111 ? 1.105 13.823 -4.930 1.00 90.19 111 PRO A C 1
ATOM 860 O O . PRO A 1 111 ? 0.723 14.025 -6.077 1.00 90.19 111 PRO A O 1
ATOM 863 N N . VAL A 1 112 ? 1.769 12.716 -4.593 1.00 86.94 112 VAL A N 1
ATOM 864 C CA . VAL A 1 112 ? 2.151 11.684 -5.563 1.00 86.94 112 VAL A CA 1
ATOM 865 C C . VAL A 1 112 ? 0.919 11.002 -6.146 1.00 86.94 112 VAL A C 1
ATOM 867 O O . VAL A 1 112 ? 0.788 10.903 -7.364 1.00 86.94 112 VAL A O 1
ATOM 870 N N . ILE A 1 113 ? -0.009 10.572 -5.288 1.00 88.12 113 ILE A N 1
ATOM 871 C CA . ILE A 1 113 ? -1.260 9.923 -5.701 1.00 88.12 113 ILE A CA 1
ATOM 872 C C . ILE A 1 113 ? -2.085 10.856 -6.594 1.00 88.12 113 ILE A C 1
ATOM 874 O O . ILE A 1 113 ? -2.608 10.414 -7.612 1.00 88.12 113 ILE A O 1
ATOM 878 N N . ALA A 1 114 ? -2.161 12.147 -6.260 1.00 88.94 114 ALA A N 1
ATOM 879 C CA . ALA A 1 114 ? -2.883 13.141 -7.053 1.00 88.94 114 ALA A CA 1
ATOM 880 C C . ALA A 1 114 ? -2.301 13.330 -8.467 1.00 88.94 114 ALA A C 1
ATOM 882 O O . ALA A 1 114 ? -3.032 13.697 -9.384 1.00 88.94 114 ALA A O 1
ATOM 883 N N . HIS A 1 115 ? -1.004 13.066 -8.647 1.00 87.06 115 HIS A N 1
ATOM 884 C CA . HIS A 1 115 ? -0.318 13.094 -9.941 1.00 87.06 115 HIS A CA 1
ATOM 885 C C . HIS A 1 115 ? -0.213 11.714 -10.616 1.00 87.06 115 HIS A C 1
ATOM 887 O O . HIS A 1 115 ? 0.376 11.610 -11.691 1.00 87.06 115 HIS A O 1
ATOM 893 N N . SER A 1 116 ? -0.770 10.664 -10.007 1.00 87.00 116 SER A N 1
ATOM 894 C CA . SER A 1 116 ? -0.711 9.291 -10.515 1.00 87.00 116 SER A CA 1
ATOM 895 C C . SER A 1 116 ? -1.921 8.952 -11.387 1.00 87.00 116 SER A C 1
ATOM 897 O O . SER A 1 116 ? -3.018 9.483 -11.205 1.00 87.00 116 SER A O 1
ATOM 899 N N . TYR A 1 117 ? -1.751 7.995 -12.298 1.00 88.62 117 TYR A N 1
ATOM 900 C CA . TYR A 1 117 ? -2.879 7.347 -12.958 1.00 88.62 117 TYR A CA 1
ATOM 901 C C . TYR A 1 117 ? -3.682 6.549 -11.931 1.00 88.62 117 TYR A C 1
ATOM 903 O O . TYR A 1 117 ? -3.127 5.744 -11.182 1.00 88.62 117 TYR A O 1
ATOM 911 N N . PHE A 1 118 ? -4.994 6.763 -11.890 1.00 89.50 118 PHE A N 1
ATOM 912 C CA . PHE A 1 118 ? -5.859 6.088 -10.931 1.00 89.50 118 PHE A CA 1
ATOM 913 C C . PHE A 1 118 ? -6.475 4.822 -11.537 1.00 89.50 118 PHE A C 1
ATOM 915 O O . PHE A 1 118 ? -7.287 4.900 -12.456 1.00 89.50 118 PHE A O 1
ATOM 922 N N . TYR A 1 119 ? -6.119 3.660 -10.986 1.00 85.69 119 TYR A N 1
ATOM 923 C CA . TYR A 1 119 ? -6.552 2.336 -11.457 1.00 85.69 119 TYR A CA 1
ATOM 924 C C . TYR A 1 119 ? -7.772 1.784 -10.701 1.00 85.69 119 TYR A C 1
ATOM 926 O O . TYR A 1 119 ? -8.131 0.616 -10.843 1.00 85.69 119 TYR A O 1
ATOM 934 N N . GLY A 1 120 ? -8.448 2.630 -9.920 1.00 85.56 120 GLY A N 1
ATOM 935 C CA . GLY A 1 120 ? -9.693 2.290 -9.237 1.00 85.56 120 GLY A CA 1
ATOM 936 C C . GLY A 1 120 ? -9.516 1.912 -7.769 1.00 85.56 120 GLY A C 1
ATOM 937 O O . GLY A 1 120 ? -8.454 2.065 -7.165 1.00 85.56 120 GLY A O 1
ATOM 938 N N . GLY A 1 121 ? -10.604 1.444 -7.168 1.00 84.94 121 GLY A N 1
ATOM 939 C CA . GLY A 1 121 ? -10.564 0.885 -5.828 1.00 84.94 121 GLY A CA 1
ATOM 940 C C . GLY A 1 121 ? -11.722 -0.059 -5.563 1.00 84.94 121 GLY A C 1
ATOM 941 O O . GLY A 1 121 ? -12.741 -0.018 -6.255 1.00 84.94 121 GLY A O 1
ATOM 942 N N . GLY A 1 122 ? -11.537 -0.949 -4.594 1.00 85.62 122 GLY A N 1
ATOM 943 C CA . GLY A 1 122 ? -12.490 -2.021 -4.336 1.00 85.62 122 GLY A CA 1
ATOM 944 C C . GLY A 1 122 ? -12.364 -2.628 -2.948 1.00 85.62 122 GLY A C 1
ATOM 945 O O . GLY A 1 122 ? -11.440 -2.330 -2.195 1.00 85.62 122 GLY A O 1
ATOM 946 N N . TYR A 1 123 ? -13.316 -3.492 -2.614 1.00 82.38 123 TYR A N 1
ATOM 947 C CA . TYR A 1 123 ? -13.311 -4.230 -1.359 1.00 82.38 123 TYR A CA 1
ATOM 948 C C . TYR A 1 123 ? -12.486 -5.500 -1.487 1.00 82.38 123 TYR A C 1
ATOM 950 O O . TYR A 1 123 ? -12.703 -6.305 -2.392 1.00 82.38 123 TYR A O 1
ATOM 958 N N . PHE A 1 124 ? -11.590 -5.714 -0.534 1.00 76.81 124 PHE A N 1
ATOM 959 C CA . PHE A 1 124 ? -10.880 -6.972 -0.411 1.00 76.81 124 PHE A CA 1
ATOM 960 C C . PHE A 1 124 ? -11.583 -7.860 0.600 1.00 76.81 124 PHE A C 1
ATOM 962 O O . PHE A 1 124 ? -11.400 -7.769 1.816 1.00 76.81 124 PHE A O 1
ATOM 969 N N . TYR A 1 125 ? -12.417 -8.735 0.055 1.00 64.62 125 TYR A N 1
ATOM 970 C CA . TYR A 1 125 ? -12.868 -9.925 0.749 1.00 64.62 125 TYR A CA 1
ATOM 971 C C . TYR A 1 125 ? -11.722 -10.930 0.643 1.00 64.62 125 TYR A C 1
ATOM 973 O O . TYR A 1 125 ? -11.268 -11.204 -0.463 1.00 64.62 125 TYR A O 1
ATOM 981 N N . GLY A 1 126 ? -11.223 -11.458 1.764 1.00 57.88 126 GLY A N 1
ATOM 982 C CA . GLY A 1 126 ? -10.090 -12.402 1.838 1.00 57.88 126 GLY A CA 1
ATOM 983 C C . GLY A 1 126 ? -10.303 -13.762 1.146 1.00 57.88 126 GLY A C 1
ATOM 984 O O . GLY A 1 126 ? -9.746 -14.767 1.569 1.00 57.88 126 GLY A O 1
ATOM 985 N N . SER A 1 127 ? -11.119 -13.804 0.098 1.00 44.31 127 SER A N 1
ATOM 986 C CA . SER A 1 127 ? -11.439 -14.934 -0.756 1.00 44.31 127 SER A CA 1
ATOM 987 C C . SER A 1 127 ? -11.956 -14.414 -2.109 1.00 44.31 127 SER A C 1
ATOM 989 O O . SER A 1 127 ? -13.157 -14.457 -2.345 1.00 44.31 127 SER A O 1
ATOM 991 N N . GLN A 1 128 ? -11.079 -13.856 -2.955 1.00 39.62 128 GLN A N 1
ATOM 992 C CA . GLN A 1 128 ? -11.085 -13.906 -4.438 1.00 39.62 128 GLN A CA 1
ATOM 993 C C . GLN A 1 128 ? -10.307 -12.720 -5.048 1.00 39.62 128 GLN A C 1
ATOM 995 O O . GLN A 1 128 ? -10.469 -11.588 -4.593 1.00 39.62 128 GLN A O 1
ATOM 1000 N N . PRO A 1 129 ? -9.494 -12.944 -6.101 1.00 39.59 129 PRO A N 1
ATOM 1001 C CA . PRO A 1 129 ? -8.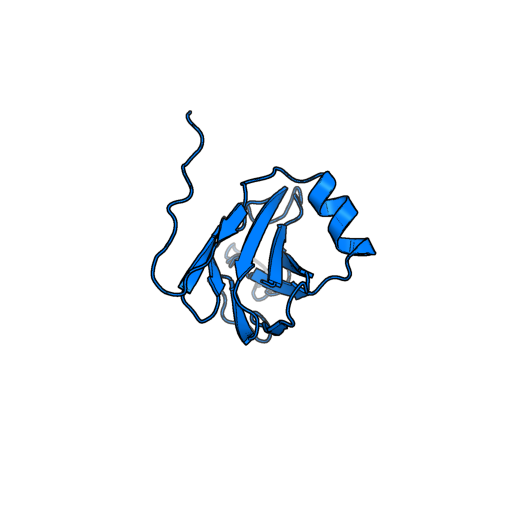881 -11.858 -6.852 1.00 39.59 129 PRO A CA 1
ATOM 1002 C C . PRO A 1 129 ? -9.971 -11.162 -7.669 1.00 39.59 129 PRO A C 1
ATOM 1004 O O . PRO A 1 129 ? -10.603 -11.775 -8.532 1.00 39.59 129 PRO A O 1
ATOM 1007 N N . VAL A 1 130 ? -10.207 -9.879 -7.404 1.00 43.38 130 VAL A N 1
ATOM 1008 C CA . VAL A 1 130 ? -11.018 -9.056 -8.300 1.00 43.38 130 VAL A CA 1
ATOM 1009 C C . VAL A 1 130 ? -10.166 -8.830 -9.544 1.00 43.38 130 VAL A C 1
ATOM 1011 O O . VAL A 1 130 ? -9.092 -8.237 -9.466 1.00 43.38 130 VAL A O 1
ATOM 1014 N N . ALA A 1 131 ? -10.601 -9.380 -10.677 1.00 38.88 131 ALA A N 1
ATOM 1015 C CA . ALA A 1 131 ? -9.962 -9.155 -11.961 1.00 38.88 131 ALA A CA 1
ATOM 1016 C C . ALA A 1 131 ? -9.923 -7.644 -12.229 1.00 38.88 131 ALA A C 1
ATOM 1018 O O . ALA A 1 131 ? -10.965 -7.018 -12.427 1.00 38.88 131 ALA A O 1
ATOM 1019 N N . ALA A 1 132 ? -8.723 -7.063 -12.210 1.00 43.00 132 ALA A N 1
ATOM 1020 C CA . ALA A 1 132 ? -8.499 -5.742 -12.766 1.00 43.00 132 ALA A CA 1
ATOM 1021 C C . ALA A 1 132 ? -8.868 -5.822 -14.252 1.00 43.00 132 ALA A C 1
ATOM 1023 O O . ALA A 1 132 ? -8.221 -6.528 -15.028 1.00 43.00 132 ALA A O 1
ATOM 1024 N N . ALA A 1 133 ? -9.967 -5.170 -14.625 1.00 39.72 133 ALA A N 1
ATOM 1025 C CA . ALA A 1 133 ? -10.332 -4.992 -16.016 1.00 39.72 133 ALA A CA 1
ATOM 1026 C C . ALA A 1 133 ? -9.198 -4.216 -16.700 1.00 39.72 133 ALA A C 1
ATOM 1028 O O . ALA A 1 133 ? -8.924 -3.069 -16.349 1.00 39.72 133 ALA A O 1
ATOM 1029 N N . LEU A 1 134 ? -8.519 -4.871 -17.643 1.00 34.56 134 LEU A N 1
ATOM 1030 C CA . LEU A 1 134 ? -7.567 -4.232 -18.546 1.00 34.56 134 LEU A CA 1
ATOM 1031 C C . LEU A 1 134 ? -8.288 -3.100 -19.305 1.00 34.56 134 LEU A C 1
ATOM 1033 O O . LEU A 1 134 ? -9.404 -3.330 -19.785 1.00 34.56 134 LEU A O 1
ATOM 1037 N N . PRO A 1 135 ? -7.700 -1.897 -19.435 1.00 38.41 135 PRO A N 1
ATOM 1038 C CA . PRO A 1 135 ? -8.268 -0.864 -20.293 1.00 38.41 135 PRO A CA 1
ATOM 1039 C C . PRO A 1 135 ? -8.264 -1.331 -21.764 1.00 38.41 135 PRO A C 1
ATOM 1041 O O . PRO A 1 135 ? -7.332 -2.029 -22.176 1.00 38.41 135 PRO A O 1
ATOM 1044 N N . PRO A 1 136 ? -9.296 -0.989 -22.559 1.00 45.84 136 PRO A N 1
ATOM 1045 C CA . PRO A 1 136 ? -9.360 -1.366 -23.967 1.00 45.84 136 PRO A CA 1
ATOM 1046 C C . PRO A 1 136 ? -8.266 -0.662 -24.786 1.00 45.84 136 PRO A C 1
ATOM 1048 O O . PRO A 1 136 ? -7.950 0.501 -24.533 1.00 45.84 136 PRO A O 1
ATOM 1051 N N . HIS A 1 137 ? -7.709 -1.420 -25.738 1.00 51.12 137 HIS A N 1
ATOM 1052 C CA . HIS A 1 137 ? -6.665 -1.033 -26.694 1.00 51.12 137 HIS A CA 1
ATOM 1053 C C . HIS A 1 137 ? -7.056 0.131 -27.609 1.00 51.12 137 HIS A C 1
ATOM 1055 O O . HIS A 1 137 ? -8.243 0.194 -28.007 1.00 51.12 137 HIS A O 1
#